Protein AF-A0A2R6CJT8-F1 (afdb_monomer_lite)

Structure (mmCIF, N/CA/C/O backbone):
data_AF-A0A2R6CJT8-F1
#
_entry.id   AF-A0A2R6CJT8-F1
#
loop_
_atom_site.group_PDB
_atom_site.id
_atom_site.type_symbol
_atom_site.label_atom_id
_atom_site.label_alt_id
_atom_site.label_comp_id
_atom_site.label_asym_id
_atom_site.label_entity_id
_atom_site.label_seq_id
_atom_site.pdbx_PDB_ins_code
_atom_site.Cartn_x
_atom_site.Cartn_y
_atom_site.Cartn_z
_atom_site.occupancy
_atom_site.B_iso_or_equiv
_atom_site.auth_seq_id
_atom_site.auth_comp_id
_atom_site.auth_asym_id
_atom_site.auth_atom_id
_atom_site.pdbx_PDB_model_num
ATOM 1 N N . MET A 1 1 ? -18.028 17.113 -0.080 1.00 43.72 1 MET A N 1
ATOM 2 C CA . MET A 1 1 ? -17.165 17.601 1.017 1.00 43.72 1 MET A CA 1
ATOM 3 C C . MET A 1 1 ? -15.822 16.918 0.853 1.00 43.72 1 MET A C 1
ATOM 5 O O . MET A 1 1 ? -15.834 15.723 0.590 1.00 43.72 1 MET A O 1
ATOM 9 N N . SER A 1 2 ? -14.704 17.643 0.913 1.00 49.81 2 SER A N 1
ATOM 10 C CA . SER A 1 2 ? -13.385 16.998 0.914 1.00 49.81 2 SER A CA 1
ATOM 11 C C . SER A 1 2 ? -13.288 16.163 2.188 1.00 49.81 2 SER A C 1
ATOM 13 O O . SER A 1 2 ? -13.328 16.741 3.272 1.00 49.81 2 SER A O 1
ATOM 15 N N . LYS A 1 3 ? -13.239 14.829 2.080 1.00 65.00 3 LYS A N 1
ATOM 16 C CA . LYS A 1 3 ? -12.765 14.006 3.201 1.00 65.00 3 LYS A CA 1
ATOM 17 C C . LYS A 1 3 ? -11.305 14.400 3.447 1.00 65.00 3 LYS A C 1
ATOM 19 O O . LYS A 1 3 ? -10.586 14.693 2.490 1.00 65.00 3 LYS A O 1
ATOM 24 N N . ASP A 1 4 ? -10.898 14.468 4.707 1.00 82.88 4 ASP A N 1
ATOM 25 C CA . ASP A 1 4 ? -9.488 14.628 5.050 1.00 82.88 4 ASP A CA 1
ATOM 26 C C . ASP A 1 4 ? -8.815 13.269 4.818 1.00 82.88 4 ASP A C 1
ATOM 28 O O . ASP A 1 4 ? -9.121 12.300 5.510 1.00 82.88 4 ASP A O 1
ATOM 32 N N . VAL A 1 5 ? -8.034 13.164 3.742 1.00 91.06 5 VAL A N 1
ATOM 33 C CA . VAL A 1 5 ? -7.454 11.897 3.244 1.00 91.06 5 VAL A CA 1
ATOM 34 C C . VAL A 1 5 ? -5.977 11.744 3.607 1.00 91.06 5 VAL A C 1
ATOM 36 O O . VAL A 1 5 ? -5.358 10.740 3.270 1.00 91.06 5 VAL A O 1
ATOM 39 N N . LEU A 1 6 ? -5.401 12.745 4.276 1.00 94.69 6 LEU A N 1
ATOM 40 C CA . LEU A 1 6 ? -4.019 12.733 4.732 1.00 94.69 6 LEU A CA 1
ATOM 41 C C . LEU A 1 6 ? -3.986 12.535 6.244 1.00 94.69 6 LEU A C 1
ATOM 43 O O . LEU A 1 6 ? -4.668 13.227 6.995 1.00 94.69 6 LEU A O 1
ATOM 47 N N . VAL A 1 7 ? -3.148 11.606 6.691 1.00 95.88 7 VAL A N 1
ATOM 48 C CA . VAL A 1 7 ? -2.895 11.350 8.111 1.00 95.88 7 VAL A CA 1
ATOM 49 C C . VAL A 1 7 ? -1.432 11.623 8.437 1.00 95.88 7 VAL A C 1
ATOM 51 O O . VAL A 1 7 ? -0.557 11.522 7.579 1.00 95.88 7 VAL A O 1
ATOM 54 N N . THR A 1 8 ? -1.152 11.990 9.686 1.00 96.25 8 THR A N 1
ATOM 55 C CA . THR A 1 8 ? 0.218 12.214 10.161 1.00 96.25 8 THR A CA 1
ATOM 56 C C . THR A 1 8 ? 0.853 10.917 10.666 1.00 96.25 8 THR A C 1
ATOM 58 O O . THR A 1 8 ? 0.160 9.962 11.023 1.00 96.25 8 T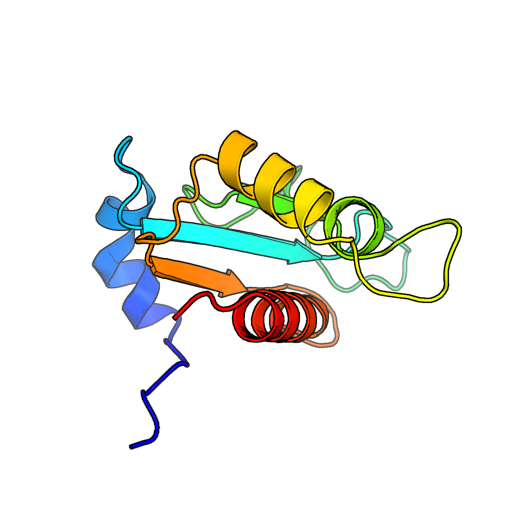HR A O 1
ATOM 61 N N . ALA A 1 9 ? 2.183 10.896 10.779 1.00 95.19 9 ALA A N 1
ATOM 62 C CA . ALA A 1 9 ? 2.894 9.786 11.416 1.00 95.19 9 ALA A CA 1
ATOM 63 C C . ALA A 1 9 ? 2.445 9.569 12.876 1.00 95.19 9 ALA A C 1
ATOM 65 O O . ALA A 1 9 ? 2.289 8.428 13.311 1.00 95.19 9 ALA A O 1
ATOM 66 N N . ASP A 1 10 ? 2.152 10.645 13.615 1.00 97.25 10 ASP A N 1
ATOM 67 C CA . ASP A 1 10 ? 1.619 10.565 14.983 1.00 97.25 10 ASP A CA 1
ATOM 68 C C . ASP A 1 10 ? 0.221 9.927 15.018 1.00 97.25 10 ASP A C 1
ATOM 70 O O . ASP A 1 10 ? -0.090 9.118 15.899 1.00 97.25 10 ASP A O 1
ATOM 74 N N . TRP A 1 11 ? -0.626 10.248 14.032 1.00 96.81 11 TRP A N 1
ATOM 75 C CA . TRP A 1 11 ? -1.950 9.641 13.891 1.00 96.81 11 TRP A CA 1
ATOM 76 C C . TRP A 1 11 ? -1.843 8.126 13.697 1.00 96.81 11 TRP A C 1
ATOM 78 O O . TRP A 1 11 ? -2.573 7.389 14.362 1.00 96.81 11 TRP A O 1
ATOM 88 N N . LEU A 1 12 ? -0.914 7.673 12.848 1.00 96.31 12 LEU A N 1
ATOM 89 C CA . LEU A 1 12 ? -0.672 6.251 12.596 1.00 96.31 12 LEU A CA 1
ATOM 90 C C . LEU A 1 12 ? -0.082 5.565 13.832 1.00 96.31 12 LEU A C 1
ATOM 92 O O . LEU A 1 12 ? -0.570 4.525 14.260 1.00 96.31 12 LEU A O 1
ATOM 96 N N . THR A 1 13 ? 0.920 6.185 14.456 1.00 95.94 13 THR A N 1
ATOM 97 C CA . THR A 1 13 ? 1.604 5.641 15.640 1.00 95.94 13 THR A CA 1
ATOM 98 C C . THR A 1 13 ? 0.636 5.443 16.806 1.00 95.94 13 THR A C 1
ATOM 100 O O . THR A 1 13 ? 0.656 4.400 17.455 1.00 95.94 13 THR A O 1
ATOM 103 N N . SER A 1 14 ? -0.273 6.397 17.039 1.00 97.12 14 SER A N 1
ATOM 104 C CA . SER A 1 14 ? -1.307 6.278 18.081 1.00 97.12 14 SER A CA 1
ATOM 105 C C . SER A 1 14 ? -2.354 5.185 17.819 1.00 97.12 14 SER A C 1
ATOM 107 O O . SER A 1 14 ? -3.103 4.838 18.731 1.00 97.12 14 SER A O 1
ATOM 109 N N . ARG A 1 15 ? -2.394 4.628 16.601 1.00 96.69 15 ARG A N 1
ATOM 110 C CA . ARG A 1 15 ? -3.330 3.586 16.149 1.00 96.69 15 ARG A CA 1
ATOM 111 C C . ARG A 1 15 ? -2.635 2.313 15.678 1.00 96.69 15 ARG A C 1
ATOM 113 O O . ARG A 1 15 ? -3.284 1.454 15.099 1.00 96.69 15 ARG A O 1
ATOM 120 N N . LEU A 1 16 ? -1.335 2.156 15.926 1.00 96.19 16 LEU A N 1
ATOM 121 C CA . LEU A 1 16 ? -0.545 1.065 15.347 1.00 96.19 16 LEU A CA 1
ATOM 122 C C . LEU A 1 16 ? -1.123 -0.326 15.657 1.00 96.19 16 LEU A C 1
ATOM 124 O O . LEU A 1 16 ? -1.085 -1.219 14.820 1.00 96.19 16 LEU A O 1
ATOM 128 N N . GLU A 1 17 ? -1.724 -0.495 16.833 1.00 96.62 17 GLU A N 1
ATOM 129 C CA . GLU A 1 17 ? -2.381 -1.746 17.219 1.00 96.62 17 GLU A CA 1
ATOM 130 C C . GLU A 1 17 ? -3.636 -2.070 16.394 1.00 96.62 17 GLU A C 1
ATOM 132 O O . GLU A 1 17 ? -4.039 -3.222 16.366 1.00 96.62 17 GLU A O 1
ATOM 137 N N . GLU A 1 18 ? -4.270 -1.105 15.724 1.00 96.62 18 GLU A N 1
ATOM 138 C CA . GLU A 1 18 ? -5.367 -1.355 14.774 1.00 96.62 18 GLU A CA 1
ATOM 139 C C . GLU A 1 18 ? -4.828 -1.970 13.478 1.00 96.62 18 GLU A C 1
ATOM 141 O O . GLU A 1 18 ? -5.375 -2.954 12.996 1.00 96.62 18 GLU A O 1
ATOM 146 N N . PHE A 1 19 ? -3.697 -1.460 12.984 1.00 96.50 19 PHE A N 1
ATOM 147 C CA . PHE A 1 19 ? -3.030 -1.929 11.763 1.00 96.50 19 PHE A CA 1
ATOM 148 C C . PHE A 1 19 ? -2.296 -3.270 11.924 1.00 96.50 19 PHE A C 1
ATOM 150 O O . PHE A 1 19 ? -1.861 -3.856 10.938 1.00 96.50 19 PHE A O 1
ATOM 157 N N . ARG A 1 20 ? -2.141 -3.761 13.159 1.00 95.06 20 ARG A N 1
ATOM 158 C CA . ARG A 1 20 ? -1.490 -5.045 13.476 1.00 95.06 20 ARG A CA 1
ATOM 159 C C . ARG A 1 20 ? -2.476 -6.179 13.756 1.00 95.06 20 ARG A C 1
ATOM 161 O O . ARG A 1 20 ? -2.038 -7.301 14.012 1.00 95.06 20 ARG A O 1
ATOM 168 N N . ARG A 1 21 ? -3.782 -5.897 13.778 1.00 93.69 21 ARG A N 1
ATOM 169 C CA . ARG A 1 21 ? -4.812 -6.919 13.999 1.00 93.69 21 ARG A CA 1
ATOM 170 C C . ARG A 1 21 ? -4.945 -7.823 12.782 1.00 93.69 21 ARG A C 1
ATOM 172 O O . ARG A 1 21 ? -4.646 -7.438 11.659 1.00 93.69 21 ARG A O 1
ATOM 179 N N . ASP A 1 22 ? -5.458 -9.020 13.035 1.00 90.38 22 ASP A N 1
ATOM 180 C CA . ASP A 1 22 ? -5.787 -10.007 12.001 1.00 90.38 22 ASP A CA 1
ATOM 181 C C . ASP A 1 22 ? -7.168 -9.754 11.352 1.00 90.38 22 ASP A C 1
ATOM 183 O O . ASP A 1 22 ? -7.708 -10.595 10.642 1.00 90.38 22 ASP A O 1
ATOM 187 N N . ASP A 1 23 ? -7.782 -8.595 11.607 1.00 94.19 23 ASP A N 1
ATOM 188 C CA . ASP A 1 23 ? -9.042 -8.194 10.983 1.00 94.19 23 ASP A CA 1
ATOM 189 C C . ASP A 1 23 ? -8.794 -7.225 9.808 1.00 94.19 23 ASP A C 1
ATOM 191 O O . ASP A 1 23 ? -7.790 -6.512 9.789 1.00 94.19 23 ASP A O 1
ATOM 195 N N . PRO A 1 24 ? -9.672 -7.198 8.789 1.00 96.25 24 PRO A N 1
ATOM 196 C CA . PRO A 1 24 ? -9.428 -6.431 7.571 1.00 96.25 24 PRO A CA 1
ATOM 197 C C . PRO A 1 24 ? -9.760 -4.937 7.694 1.00 96.25 24 PRO A C 1
ATOM 199 O O . PRO A 1 24 ? -9.663 -4.230 6.692 1.00 96.25 24 PRO A O 1
ATOM 202 N N . ALA A 1 25 ? -10.181 -4.425 8.857 1.00 97.19 25 ALA A N 1
ATOM 203 C CA . ALA A 1 25 ? -10.685 -3.054 8.949 1.00 97.19 25 ALA A CA 1
ATOM 204 C C . ALA A 1 25 ? -9.604 -2.001 8.660 1.00 97.19 25 ALA A C 1
ATOM 206 O O . ALA A 1 25 ? -9.919 -0.954 8.095 1.00 97.19 25 ALA A O 1
ATOM 207 N N . TYR A 1 26 ? -8.343 -2.281 9.004 1.00 97.31 26 TYR A N 1
ATOM 208 C CA . TYR A 1 26 ? -7.219 -1.364 8.818 1.00 97.31 26 TYR A CA 1
ATOM 209 C C . TYR A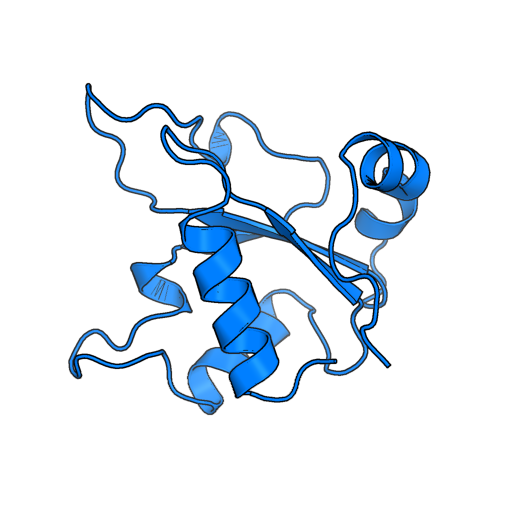 1 26 ? -6.036 -2.062 8.158 1.00 97.31 26 TYR A C 1
ATOM 211 O O . TYR A 1 26 ? -5.585 -3.112 8.612 1.00 97.31 26 TYR A O 1
ATOM 219 N N . ARG A 1 27 ? -5.506 -1.457 7.093 1.00 98.00 27 ARG A N 1
ATOM 220 C CA . ARG A 1 27 ? -4.352 -1.978 6.352 1.00 98.00 27 ARG A CA 1
ATOM 221 C C . ARG A 1 27 ? -3.344 -0.866 6.114 1.00 98.00 27 ARG A C 1
ATOM 223 O O . ARG A 1 27 ? -3.695 0.211 5.636 1.00 98.00 27 ARG A O 1
ATOM 230 N N . LEU A 1 28 ? -2.098 -1.121 6.493 1.00 98.00 28 LEU A N 1
ATOM 231 C CA . LEU A 1 28 ? -0.983 -0.215 6.265 1.00 98.00 28 LEU A CA 1
ATOM 232 C C . LEU A 1 28 ? -0.197 -0.741 5.068 1.00 98.00 28 LEU A C 1
ATOM 234 O O . LEU A 1 28 ? 0.169 -1.913 5.047 1.00 98.00 28 LEU A O 1
ATOM 238 N N . VAL A 1 29 ? 0.036 0.101 4.070 1.00 98.19 29 VAL A N 1
ATOM 239 C CA . VAL A 1 29 ? 0.664 -0.309 2.813 1.00 98.19 29 VAL A CA 1
ATOM 240 C C . VAL A 1 29 ? 1.853 0.594 2.520 1.00 98.19 29 VAL A C 1
ATOM 242 O O . VAL A 1 29 ? 1.704 1.813 2.417 1.00 98.19 29 VAL A O 1
ATOM 245 N N . GLU A 1 30 ? 3.022 -0.019 2.366 1.00 97.12 30 GLU A N 1
ATOM 246 C CA . GLU A 1 30 ? 4.192 0.626 1.782 1.00 97.12 30 GLU A CA 1
ATOM 247 C C . GLU A 1 30 ? 4.190 0.376 0.276 1.00 97.12 30 GLU A C 1
ATOM 249 O O . GLU A 1 30 ? 4.102 -0.771 -0.160 1.00 97.12 30 GLU A O 1
ATOM 254 N N . VAL A 1 31 ? 4.295 1.440 -0.519 1.00 96.56 31 VAL A N 1
ATOM 255 C CA . VAL A 1 31 ? 4.429 1.335 -1.975 1.00 96.56 31 VAL A CA 1
ATOM 256 C C . VAL A 1 31 ? 5.723 1.993 -2.409 1.00 96.56 31 VAL A C 1
ATOM 258 O O . VAL A 1 31 ? 5.896 3.205 -2.236 1.00 96.56 31 VAL A O 1
ATOM 261 N N . ASN A 1 32 ? 6.613 1.201 -3.003 1.00 92.94 32 ASN A N 1
ATOM 262 C CA . ASN A 1 32 ? 7.845 1.699 -3.602 1.00 92.94 32 ASN A CA 1
ATOM 263 C C . ASN A 1 32 ? 8.321 0.799 -4.758 1.00 92.94 32 ASN A C 1
ATOM 265 O O . ASN A 1 32 ? 7.609 -0.112 -5.170 1.00 92.94 32 ASN A O 1
ATOM 269 N N . ASN A 1 33 ? 9.498 1.074 -5.315 1.00 88.19 33 ASN A N 1
ATOM 270 C CA . ASN A 1 33 ? 10.225 0.147 -6.168 1.00 88.19 33 ASN A CA 1
ATOM 271 C C . ASN A 1 33 ? 11.135 -0.760 -5.330 1.00 88.19 33 ASN A C 1
ATOM 273 O O . ASN A 1 33 ? 11.634 -0.377 -4.276 1.00 88.19 33 ASN A O 1
ATOM 277 N N . THR A 1 34 ? 11.364 -1.969 -5.824 1.00 83.06 34 THR A N 1
ATOM 278 C CA . THR A 1 34 ? 12.380 -2.884 -5.285 1.00 83.06 34 THR A CA 1
ATOM 279 C C . THR A 1 34 ? 13.792 -2.572 -5.788 1.00 83.06 34 THR A C 1
ATOM 281 O O . THR A 1 34 ? 14.775 -3.030 -5.205 1.00 83.06 34 THR A O 1
ATOM 284 N N . GLU A 1 35 ? 13.922 -1.785 -6.861 1.00 78.12 35 GLU A N 1
ATOM 285 C CA . GLU A 1 35 ? 15.218 -1.406 -7.425 1.00 78.12 35 GLU A CA 1
ATOM 286 C C . GLU A 1 35 ? 15.946 -0.380 -6.545 1.00 78.12 35 GLU A C 1
ATOM 288 O O . GLU A 1 35 ? 15.604 0.805 -6.511 1.00 78.12 35 GLU A O 1
ATOM 293 N N . VAL A 1 36 ? 17.008 -0.844 -5.886 1.00 71.56 36 VAL A N 1
ATOM 294 C CA . VAL A 1 36 ? 17.933 -0.021 -5.104 1.00 71.56 36 VAL A CA 1
ATOM 295 C C . VAL A 1 36 ? 19.205 0.195 -5.918 1.00 71.56 36 VAL A C 1
ATOM 297 O O . VAL A 1 36 ? 19.911 -0.749 -6.271 1.00 71.56 36 VAL A O 1
ATOM 300 N N . THR A 1 37 ? 19.511 1.452 -6.199 1.00 73.12 37 THR A N 1
ATOM 301 C CA . THR A 1 37 ? 20.772 1.906 -6.795 1.00 73.12 37 THR A CA 1
ATOM 302 C C . THR A 1 37 ? 21.630 2.615 -5.748 1.00 73.12 37 THR A C 1
ATOM 304 O O . THR A 1 37 ? 21.132 2.994 -4.690 1.00 73.12 37 THR A O 1
ATOM 307 N N . ASP A 1 38 ? 22.901 2.880 -6.053 1.00 76.56 38 ASP A N 1
ATOM 308 C CA . ASP A 1 38 ? 23.773 3.690 -5.181 1.00 76.56 38 ASP A CA 1
ATOM 309 C C . ASP A 1 38 ? 23.242 5.125 -4.958 1.00 76.56 38 ASP A C 1
ATOM 311 O O . ASP A 1 38 ? 23.655 5.808 -4.024 1.00 76.56 38 ASP A O 1
ATOM 315 N N . GLU A 1 39 ? 22.316 5.580 -5.808 1.00 74.50 39 GLU A N 1
ATOM 316 C CA . GLU A 1 39 ? 21.635 6.879 -5.716 1.00 74.50 39 GLU A CA 1
ATOM 317 C C . GLU A 1 39 ? 20.265 6.785 -5.022 1.00 74.50 39 GLU A C 1
ATOM 319 O O . GLU A 1 39 ? 19.581 7.791 -4.836 1.00 74.50 39 GLU A O 1
ATOM 324 N N . SER A 1 40 ? 19.820 5.579 -4.665 1.00 72.00 40 SER A N 1
ATOM 325 C CA . SER A 1 40 ? 18.516 5.372 -4.047 1.00 72.00 40 SER A CA 1
ATOM 326 C C . SER A 1 40 ? 18.524 5.821 -2.593 1.00 72.00 40 SER A C 1
ATOM 328 O O . SER A 1 40 ? 19.153 5.214 -1.733 1.00 72.00 40 SER A O 1
ATOM 330 N N . GLU A 1 41 ? 17.745 6.857 -2.295 1.00 74.69 41 GLU A N 1
ATOM 331 C CA . GLU A 1 41 ? 17.520 7.328 -0.927 1.00 74.69 41 GLU A CA 1
ATOM 332 C C . GLU A 1 41 ? 16.259 6.689 -0.314 1.00 74.69 41 GLU A C 1
ATOM 334 O O . GLU A 1 41 ? 15.340 7.385 0.120 1.00 74.69 41 GLU A O 1
ATOM 339 N N . HIS A 1 42 ? 16.171 5.354 -0.306 1.00 78.56 42 HIS A N 1
ATOM 340 C CA . HIS A 1 42 ? 15.142 4.631 0.449 1.00 78.56 42 HIS A CA 1
ATOM 341 C C . HIS A 1 42 ? 15.707 3.419 1.188 1.00 78.56 42 HIS A C 1
ATOM 343 O O . HIS A 1 42 ? 16.692 2.811 0.774 1.00 78.56 42 HIS A O 1
ATOM 349 N N . THR A 1 43 ? 15.057 3.063 2.295 1.00 84.56 43 THR A N 1
ATOM 350 C CA . THR A 1 43 ? 15.321 1.813 3.006 1.00 84.56 43 THR A CA 1
ATOM 351 C C . THR A 1 43 ? 14.529 0.705 2.315 1.00 84.56 43 THR A C 1
ATOM 353 O O . THR A 1 43 ? 13.313 0.852 2.193 1.00 84.56 43 THR A O 1
ATOM 356 N N . PRO A 1 44 ? 15.164 -0.396 1.876 1.00 88.75 44 PRO A N 1
ATOM 357 C CA . PRO A 1 44 ? 14.432 -1.545 1.359 1.00 88.75 44 PRO A CA 1
ATOM 358 C C . PRO A 1 44 ? 13.434 -2.041 2.400 1.00 88.75 44 PRO A C 1
ATOM 360 O O . PRO A 1 44 ? 13.777 -2.113 3.583 1.00 88.75 44 PRO A O 1
ATOM 363 N N . TYR A 1 45 ? 12.240 -2.438 1.966 1.00 92.12 45 TYR A N 1
ATOM 364 C CA . TYR A 1 45 ? 11.181 -2.888 2.868 1.00 92.12 45 TYR A CA 1
ATOM 365 C C . TYR A 1 45 ? 11.679 -3.936 3.878 1.00 92.12 45 TYR A C 1
ATOM 367 O O . TYR A 1 45 ? 11.472 -3.803 5.082 1.00 92.12 45 TYR A O 1
ATOM 375 N N . GLU A 1 46 ? 12.431 -4.939 3.421 1.00 91.62 46 GLU A N 1
ATOM 376 C CA . GLU A 1 46 ? 12.981 -6.009 4.269 1.00 91.62 46 GLU A CA 1
ATOM 377 C C . GLU A 1 46 ? 13.971 -5.517 5.338 1.00 91.62 46 GLU A C 1
ATOM 379 O O . GLU A 1 46 ? 14.108 -6.141 6.391 1.00 91.62 46 GLU A O 1
ATOM 384 N N . ALA A 1 47 ? 14.654 -4.395 5.092 1.00 91.38 47 ALA A N 1
ATOM 385 C CA . ALA A 1 47 ? 15.601 -3.803 6.033 1.00 91.38 47 ALA A CA 1
ATOM 386 C C . ALA A 1 47 ? 14.904 -2.972 7.123 1.00 91.38 47 ALA A C 1
ATOM 388 O O . ALA A 1 47 ? 15.461 -2.789 8.208 1.00 91.38 47 ALA A O 1
ATOM 389 N N . GLY A 1 48 ? 13.690 -2.482 6.861 1.00 91.69 48 GLY A N 1
ATOM 390 C CA . GLY A 1 48 ? 12.881 -1.787 7.853 1.00 91.69 48 GLY A CA 1
ATOM 391 C C . GLY A 1 48 ? 11.641 -1.129 7.258 1.00 91.69 48 GLY A C 1
ATOM 392 O O . GLY A 1 48 ? 11.739 -0.328 6.335 1.00 91.69 48 GLY A O 1
ATOM 393 N N . HIS A 1 49 ? 10.492 -1.415 7.864 1.00 94.19 49 HIS A N 1
ATOM 394 C CA . HIS A 1 49 ? 9.183 -0.874 7.502 1.00 94.19 49 HIS A CA 1
ATOM 395 C C . HIS A 1 49 ? 8.331 -0.652 8.757 1.00 94.19 49 HIS A C 1
ATOM 397 O O . HIS A 1 49 ? 8.668 -1.106 9.858 1.00 94.19 49 HIS A O 1
ATOM 403 N N . ALA A 1 50 ? 7.218 0.066 8.607 1.00 95.06 50 ALA A N 1
ATOM 404 C CA . ALA A 1 50 ? 6.287 0.281 9.706 1.00 95.06 50 ALA A CA 1
ATOM 405 C C . ALA A 1 50 ? 5.645 -1.055 10.152 1.00 95.06 50 ALA A C 1
ATOM 407 O O . ALA A 1 50 ? 5.241 -1.849 9.302 1.00 95.06 50 ALA A O 1
ATOM 408 N N . PRO A 1 51 ? 5.514 -1.340 11.464 1.00 95.44 51 PRO A N 1
ATOM 409 C CA . PRO A 1 51 ? 4.971 -2.618 11.927 1.00 95.44 51 PRO A CA 1
ATOM 410 C C . PRO A 1 51 ? 3.553 -2.887 11.410 1.00 95.44 51 PRO A C 1
ATOM 412 O O . PRO A 1 51 ? 2.663 -2.058 11.580 1.00 95.44 51 PRO A O 1
ATOM 415 N N . GLY A 1 52 ? 3.336 -4.070 10.830 1.00 94.31 52 GLY A N 1
ATOM 416 C CA . GLY A 1 52 ? 2.047 -4.447 10.235 1.00 94.31 52 GLY A CA 1
ATOM 417 C C . GLY A 1 52 ? 1.820 -3.901 8.822 1.00 94.31 52 GLY A C 1
ATOM 418 O O . GLY A 1 52 ? 0.754 -4.136 8.258 1.00 94.31 52 GLY A O 1
ATOM 419 N N . ALA A 1 53 ? 2.797 -3.196 8.238 1.00 97.00 53 ALA A N 1
ATOM 420 C CA . ALA A 1 53 ? 2.730 -2.824 6.833 1.00 97.00 53 ALA A CA 1
ATOM 421 C C . ALA A 1 53 ? 2.732 -4.068 5.929 1.00 97.00 53 ALA A C 1
ATOM 423 O O . ALA A 1 53 ? 3.223 -5.133 6.300 1.00 97.00 53 ALA A O 1
ATOM 424 N N . THR A 1 54 ? 2.161 -3.915 4.740 1.00 97.25 54 THR A N 1
ATOM 425 C CA . THR A 1 54 ? 2.333 -4.812 3.596 1.00 97.25 54 THR A CA 1
ATOM 426 C C . THR A 1 54 ? 3.043 -4.041 2.496 1.00 97.25 54 THR A C 1
ATOM 428 O O . THR A 1 54 ? 2.736 -2.870 2.271 1.00 97.25 54 THR A O 1
ATOM 431 N N . PHE A 1 55 ? 3.988 -4.680 1.819 1.00 97.25 55 PHE A N 1
ATOM 432 C CA . PHE A 1 55 ? 4.689 -4.077 0.694 1.00 97.25 55 PHE A CA 1
ATOM 433 C C . PHE A 1 55 ? 3.968 -4.356 -0.621 1.00 97.25 55 PHE A C 1
ATOM 435 O O . PHE A 1 55 ? 3.584 -5.498 -0.875 1.00 97.25 55 PHE A O 1
ATOM 442 N N . PHE A 1 56 ? 3.869 -3.339 -1.472 1.00 97.81 56 PHE A N 1
ATOM 443 C CA . PHE A 1 56 ? 3.568 -3.495 -2.890 1.00 97.81 56 PHE A CA 1
ATOM 444 C C . PHE A 1 56 ? 4.649 -2.821 -3.740 1.00 97.81 56 PHE A C 1
ATOM 446 O O . PHE A 1 56 ? 4.996 -1.659 -3.510 1.00 97.81 56 PHE A O 1
ATOM 453 N N . ASP A 1 57 ? 5.129 -3.532 -4.761 1.00 95.19 57 ASP A N 1
ATOM 454 C CA . ASP A 1 57 ? 6.002 -2.961 -5.781 1.00 95.19 57 ASP A CA 1
ATOM 455 C C . ASP A 1 57 ? 5.147 -2.182 -6.789 1.00 95.19 57 ASP A C 1
ATOM 457 O O . ASP A 1 57 ? 4.159 -2.687 -7.331 1.00 95.19 57 ASP A O 1
ATOM 461 N N . TRP A 1 58 ? 5.497 -0.921 -7.045 1.00 93.62 58 TRP A N 1
ATOM 462 C CA . TRP A 1 58 ? 4.710 -0.074 -7.944 1.00 93.62 58 TRP A CA 1
ATOM 463 C C . TRP A 1 58 ? 4.633 -0.634 -9.372 1.00 93.62 58 TRP A C 1
ATOM 465 O O . TRP A 1 58 ? 3.595 -0.494 -10.020 1.00 93.62 58 TRP A O 1
ATOM 475 N N . THR A 1 59 ? 5.704 -1.271 -9.847 1.00 93.06 59 T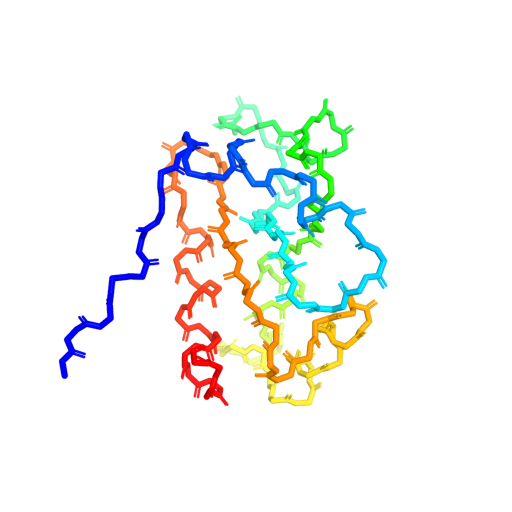HR A N 1
ATOM 476 C CA . THR A 1 59 ? 5.792 -1.851 -11.187 1.00 93.06 59 THR A CA 1
ATOM 477 C C . THR A 1 59 ? 4.968 -3.129 -11.231 1.00 93.06 59 THR A C 1
ATOM 479 O O . THR A 1 59 ? 4.078 -3.254 -12.068 1.00 93.06 59 THR A O 1
ATOM 482 N N . GLU A 1 60 ? 5.186 -4.051 -10.293 1.00 94.69 60 GLU A N 1
ATOM 483 C CA . GLU A 1 60 ? 4.514 -5.357 -10.327 1.00 94.69 60 GLU A CA 1
ATOM 484 C C . GLU A 1 60 ? 3.020 -5.273 -9.992 1.00 94.69 60 GLU A C 1
ATOM 486 O O . GLU A 1 60 ? 2.201 -5.955 -10.610 1.00 94.69 60 GLU A O 1
ATOM 491 N N . ASN A 1 61 ? 2.642 -4.447 -9.012 1.00 97.06 61 ASN A N 1
ATOM 492 C CA . ASN A 1 61 ? 1.268 -4.407 -8.521 1.00 97.06 61 ASN A CA 1
ATOM 493 C C . ASN A 1 61 ? 0.414 -3.356 -9.232 1.00 97.06 61 ASN A C 1
ATOM 495 O O . ASN A 1 61 ? -0.778 -3.583 -9.417 1.00 97.06 61 ASN A O 1
ATOM 499 N N . PHE A 1 62 ? 0.973 -2.209 -9.630 1.00 97.06 62 PHE A N 1
ATOM 500 C CA . PHE A 1 62 ? 0.173 -1.072 -10.103 1.00 97.06 62 PHE A CA 1
ATOM 501 C C . PHE A 1 62 ? 0.376 -0.711 -11.582 1.00 97.06 62 PHE A C 1
ATOM 503 O O . PHE A 1 62 ? -0.267 0.232 -12.063 1.00 97.06 62 PHE A O 1
ATOM 510 N N . THR A 1 63 ? 1.201 -1.446 -12.331 1.00 95.81 63 THR A N 1
ATOM 511 C CA . THR A 1 63 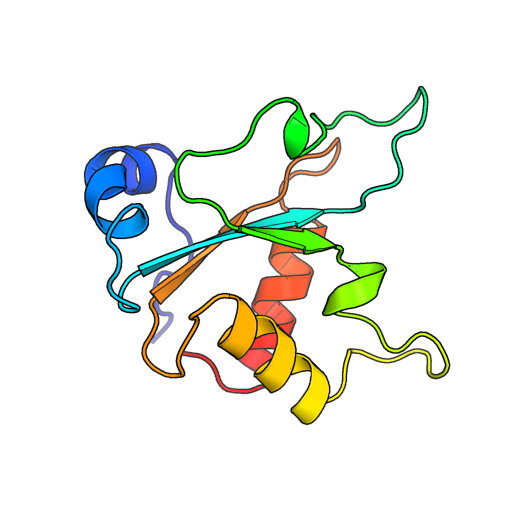? 1.382 -1.228 -13.777 1.00 95.81 63 THR A CA 1
ATOM 512 C C . THR A 1 63 ? 1.049 -2.468 -14.601 1.00 95.81 63 THR A C 1
ATOM 514 O O . THR A 1 63 ? 1.193 -3.594 -14.139 1.00 95.81 63 THR A O 1
ATOM 517 N N . ASP A 1 64 ? 0.550 -2.251 -15.819 1.00 94.12 64 ASP A N 1
ATOM 518 C CA . ASP A 1 64 ? 0.486 -3.278 -16.862 1.00 94.12 64 ASP A CA 1
ATOM 519 C C . ASP A 1 64 ? 1.845 -3.267 -17.589 1.00 94.12 64 ASP A C 1
ATOM 521 O O . ASP A 1 64 ? 2.319 -2.221 -18.036 1.00 94.12 64 ASP A O 1
ATOM 525 N N . ASP A 1 65 ? 2.519 -4.413 -17.653 1.00 86.38 65 ASP A N 1
ATOM 52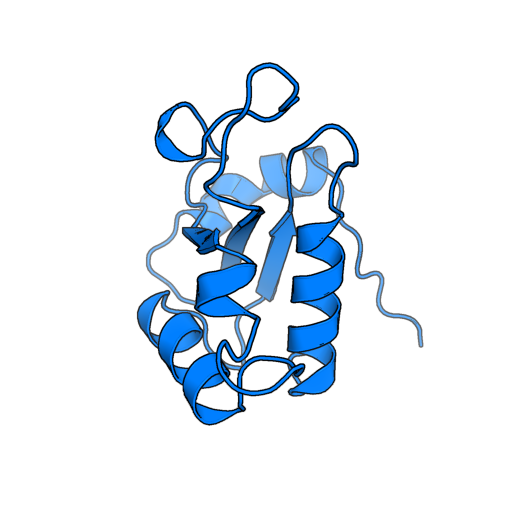6 C CA . ASP A 1 65 ? 3.874 -4.546 -18.204 1.00 86.38 65 ASP A CA 1
ATOM 527 C C . ASP A 1 65 ? 3.891 -4.575 -19.742 1.00 86.38 65 ASP A C 1
ATOM 529 O O . ASP A 1 65 ? 4.888 -4.232 -20.383 1.00 86.38 65 ASP A O 1
ATOM 533 N N . MET A 1 66 ? 2.767 -4.947 -20.356 1.00 89.75 66 MET A N 1
ATOM 534 C CA . MET A 1 66 ? 2.607 -5.028 -21.807 1.00 89.75 66 MET A CA 1
ATOM 535 C C . MET A 1 66 ? 1.952 -3.779 -22.389 1.00 89.75 66 MET A C 1
ATOM 537 O O . MET A 1 66 ? 2.199 -3.409 -23.543 1.00 89.75 66 MET A O 1
ATOM 541 N N . ARG A 1 67 ? 1.071 -3.139 -21.623 1.00 90.50 67 ARG A N 1
ATOM 542 C CA . ARG A 1 67 ? 0.348 -1.935 -22.025 1.00 90.50 67 ARG A CA 1
ATOM 543 C C . ARG A 1 67 ? 0.857 -0.792 -21.177 1.00 90.50 67 ARG A C 1
ATOM 545 O O . ARG A 1 67 ? 0.923 -0.907 -19.973 1.00 90.50 67 ARG A O 1
ATOM 552 N N . ARG A 1 68 ? 1.128 0.365 -21.780 1.00 91.12 68 ARG A N 1
ATOM 553 C CA . ARG A 1 68 ? 1.482 1.584 -21.033 1.00 91.12 68 ARG A CA 1
ATOM 554 C C . ARG A 1 68 ? 0.265 2.129 -20.267 1.00 91.12 68 ARG A C 1
ATOM 556 O O . ARG A 1 68 ? -0.311 3.145 -20.657 1.00 91.12 68 ARG A O 1
ATOM 563 N N . ASN A 1 69 ? -0.163 1.407 -19.241 1.00 94.81 69 ASN A N 1
ATOM 564 C CA . ASN A 1 69 ? -1.390 1.609 -18.495 1.00 94.81 69 ASN A CA 1
ATOM 565 C C . ASN A 1 69 ? -1.222 1.113 -17.051 1.00 94.81 69 ASN A C 1
ATOM 567 O O . ASN A 1 69 ? -0.239 0.458 -16.707 1.00 94.81 69 ASN A O 1
ATOM 571 N N . ILE A 1 70 ? -2.195 1.438 -16.211 1.00 97.00 70 ILE A N 1
ATOM 572 C CA . ILE A 1 70 ? -2.287 0.881 -14.864 1.00 97.00 70 ILE A CA 1
ATOM 573 C C . ILE A 1 70 ? -2.677 -0.597 -14.917 1.00 97.00 70 ILE A C 1
ATOM 575 O O . ILE A 1 70 ? -3.279 -1.042 -15.900 1.00 97.00 70 ILE A O 1
ATOM 579 N N . VAL A 1 71 ? -2.382 -1.320 -13.835 1.00 97.25 71 VAL A N 1
ATOM 580 C CA . VAL A 1 71 ? -2.918 -2.668 -13.586 1.00 97.25 71 VAL A CA 1
ATOM 581 C C . VAL A 1 71 ? -4.424 -2.687 -13.846 1.00 97.25 71 VAL A C 1
ATOM 583 O O . VAL A 1 71 ? -5.111 -1.722 -13.506 1.00 97.25 71 VAL A O 1
ATOM 586 N N . ASP A 1 72 ? -4.957 -3.751 -14.447 1.00 96.94 72 ASP A N 1
ATOM 587 C CA . ASP A 1 72 ? -6.399 -3.872 -14.670 1.00 96.94 72 ASP A CA 1
ATOM 588 C C . ASP A 1 72 ? -7.180 -4.132 -13.364 1.00 96.94 72 ASP A C 1
ATOM 590 O O . ASP A 1 72 ? -6.613 -4.365 -12.295 1.00 96.94 72 ASP A O 1
ATOM 594 N N . ARG A 1 73 ? -8.515 -4.060 -13.433 1.00 96.44 73 ARG A N 1
ATOM 595 C CA . ARG A 1 73 ? -9.379 -4.204 -12.249 1.00 96.44 73 ARG A CA 1
ATOM 596 C C . ARG A 1 73 ? -9.241 -5.576 -11.583 1.00 96.44 73 ARG A C 1
ATOM 598 O O . ARG A 1 73 ? -9.335 -5.657 -10.361 1.00 96.44 73 ARG A O 1
ATOM 605 N N . GLU A 1 74 ? -9.054 -6.640 -12.362 1.00 97.31 74 GLU A N 1
ATOM 606 C CA . GLU A 1 74 ? -8.923 -8.000 -11.826 1.00 97.31 74 GLU A CA 1
ATOM 607 C C . GLU A 1 74 ? -7.583 -8.182 -11.111 1.00 97.31 74 GLU A C 1
ATOM 609 O O . GLU A 1 74 ? -7.553 -8.706 -9.999 1.00 97.31 74 GLU A O 1
ATOM 614 N N . GLY A 1 75 ? -6.489 -7.693 -11.701 1.00 97.38 75 GLY A N 1
ATOM 615 C CA . GLY A 1 75 ? -5.174 -7.647 -11.073 1.00 97.38 75 GLY A CA 1
ATOM 616 C C . GLY A 1 75 ? -5.193 -6.815 -9.795 1.00 97.38 75 GLY A C 1
ATOM 617 O O . GLY A 1 75 ? -4.738 -7.300 -8.760 1.00 97.38 75 GLY A O 1
ATOM 618 N N . PHE A 1 76 ? -5.809 -5.627 -9.843 1.00 98.12 76 PHE A N 1
ATOM 619 C CA . PHE A 1 76 ? -5.997 -4.767 -8.677 1.00 98.12 76 PHE A CA 1
ATOM 620 C C . PHE A 1 76 ? -6.741 -5.482 -7.547 1.00 98.12 76 PHE A C 1
ATOM 622 O O . PHE A 1 76 ? -6.264 -5.508 -6.416 1.00 98.12 76 PHE A O 1
ATOM 629 N N . ALA A 1 77 ? -7.885 -6.102 -7.841 1.00 98.06 77 ALA A N 1
ATOM 630 C CA . ALA A 1 77 ? -8.652 -6.837 -6.839 1.00 98.06 77 ALA A CA 1
ATOM 631 C C . ALA A 1 77 ? -7.882 -8.048 -6.286 1.00 98.06 77 ALA A C 1
ATOM 633 O O . ALA A 1 77 ? -7.962 -8.329 -5.091 1.00 98.06 77 ALA A O 1
ATOM 634 N N . ARG A 1 78 ? -7.114 -8.747 -7.133 1.00 98.12 78 ARG A N 1
ATOM 635 C CA . ARG A 1 78 ? -6.363 -9.948 -6.752 1.00 98.12 78 ARG A CA 1
ATOM 636 C C . ARG A 1 78 ? -5.287 -9.656 -5.710 1.00 98.12 78 ARG A C 1
ATOM 638 O O . ARG A 1 78 ? -5.353 -10.238 -4.633 1.00 98.12 78 ARG A O 1
ATOM 645 N N . PHE A 1 79 ? -4.338 -8.757 -5.990 1.00 98.06 79 PHE A N 1
ATOM 646 C CA . PHE A 1 79 ? -3.232 -8.527 -5.046 1.00 98.06 79 PHE A CA 1
ATOM 647 C C . PHE A 1 79 ? -3.718 -7.870 -3.744 1.00 98.06 79 PHE A C 1
ATOM 649 O O . PHE A 1 79 ? -3.189 -8.148 -2.671 1.00 98.06 79 PHE A O 1
ATOM 656 N N . ASN A 1 80 ? -4.764 -7.035 -3.813 1.00 98.31 80 ASN A N 1
ATOM 657 C CA . ASN A 1 80 ? -5.389 -6.470 -2.618 1.00 98.31 80 ASN A CA 1
ATOM 658 C C . ASN A 1 80 ? -6.056 -7.555 -1.767 1.00 98.31 80 ASN A C 1
ATOM 660 O O . ASN A 1 80 ? -5.841 -7.605 -0.557 1.00 98.31 80 ASN A O 1
ATOM 664 N N . GLY A 1 81 ? -6.815 -8.458 -2.395 1.00 97.94 81 GLY A N 1
ATOM 665 C CA . GLY A 1 81 ? -7.444 -9.581 -1.704 1.00 97.94 81 GLY A CA 1
ATOM 666 C C . GLY A 1 81 ? -6.425 -10.531 -1.071 1.00 97.94 81 GLY A C 1
ATOM 667 O O . GLY A 1 81 ? -6.615 -10.958 0.066 1.00 97.94 81 GLY A O 1
ATOM 668 N N . GLU A 1 82 ? -5.315 -10.807 -1.760 1.00 97.75 82 GLU A N 1
ATOM 669 C CA . GLU A 1 82 ? -4.188 -11.592 -1.231 1.00 97.75 82 GLU A CA 1
ATOM 670 C C . GLU A 1 82 ? -3.530 -10.921 -0.013 1.00 97.75 82 GLU A C 1
ATOM 672 O O . GLU A 1 82 ? -3.136 -11.609 0.927 1.00 97.75 82 GLU A O 1
ATOM 677 N N . ALA A 1 83 ? -3.494 -9.585 0.023 1.00 96.94 83 ALA A N 1
ATOM 678 C CA . ALA A 1 83 ? -3.058 -8.791 1.175 1.00 96.94 83 ALA A CA 1
ATOM 679 C C . ALA A 1 83 ? -4.142 -8.608 2.262 1.00 96.94 83 ALA A C 1
ATOM 681 O O . ALA A 1 83 ? -3.938 -7.888 3.242 1.00 96.94 83 ALA A O 1
ATOM 682 N N . GLY A 1 84 ? -5.316 -9.228 2.104 1.00 96.69 84 GLY A N 1
ATOM 683 C CA . GLY A 1 84 ? -6.425 -9.125 3.052 1.00 96.69 84 GLY A CA 1
ATOM 684 C C . GLY A 1 84 ? -7.094 -7.746 3.092 1.00 96.69 84 GLY A C 1
ATOM 685 O O . GLY A 1 84 ? -7.706 -7.404 4.110 1.00 96.69 84 GLY A O 1
ATOM 686 N N . ILE A 1 85 ? -6.954 -6.952 2.027 1.00 98.19 85 ILE A N 1
ATOM 687 C CA . ILE A 1 85 ? -7.650 -5.679 1.815 1.00 98.19 85 ILE A CA 1
ATOM 688 C C . ILE A 1 85 ? -9.011 -5.984 1.181 1.00 98.19 85 ILE A C 1
ATOM 690 O O . ILE A 1 85 ? -9.101 -6.627 0.135 1.00 98.19 85 ILE A O 1
ATOM 694 N N . THR A 1 86 ? -10.077 -5.522 1.826 1.00 97.50 86 THR A N 1
ATOM 695 C CA . THR A 1 86 ? -11.461 -5.629 1.353 1.00 97.50 86 THR A CA 1
ATOM 696 C C . THR A 1 86 ? -11.967 -4.263 0.902 1.00 97.50 86 THR A C 1
ATOM 698 O O . THR A 1 86 ? -11.351 -3.244 1.194 1.00 97.50 86 THR A O 1
ATOM 701 N N . GLU A 1 87 ? -13.124 -4.218 0.240 1.00 96.19 87 GLU A N 1
ATOM 702 C CA . GLU A 1 87 ? -13.772 -2.962 -0.184 1.00 96.19 87 GLU A CA 1
ATOM 703 C C . GLU A 1 87 ? -14.084 -2.006 0.988 1.00 96.19 87 GLU A C 1
ATOM 705 O O . GLU A 1 87 ? -14.237 -0.805 0.782 1.00 96.19 87 GLU A O 1
ATOM 710 N N . GLU A 1 88 ? -14.160 -2.529 2.217 1.00 97.06 88 GLU A N 1
ATOM 711 C CA . GLU A 1 88 ? -14.444 -1.769 3.442 1.00 97.06 88 GLU A CA 1
ATOM 712 C C . GLU A 1 88 ? -13.176 -1.410 4.239 1.00 97.06 88 GLU A C 1
ATOM 714 O O . GLU A 1 88 ? -13.253 -0.670 5.223 1.00 97.06 88 GLU A O 1
ATOM 719 N N . SER A 1 89 ? -12.005 -1.927 3.847 1.00 97.75 89 SER A N 1
ATOM 720 C CA . SER A 1 89 ? -10.745 -1.653 4.538 1.00 97.75 89 SER A CA 1
ATOM 721 C C . SER A 1 89 ? -10.395 -0.168 4.488 1.00 97.75 89 SER A C 1
ATOM 723 O O . SER A 1 89 ? -10.328 0.442 3.420 1.00 97.75 89 SER A O 1
ATOM 725 N N . THR A 1 90 ? -10.039 0.404 5.635 1.00 96.81 90 THR A N 1
ATOM 726 C CA . THR A 1 90 ? -9.325 1.681 5.680 1.00 96.81 90 THR A CA 1
ATOM 727 C C . THR A 1 90 ? -7.855 1.427 5.365 1.00 96.81 90 THR A C 1
ATOM 729 O O . THR A 1 90 ? -7.125 0.846 6.172 1.00 96.81 90 THR A O 1
ATOM 732 N N . VAL A 1 91 ? -7.415 1.863 4.184 1.00 97.75 91 VAL A N 1
ATOM 733 C CA . VAL A 1 91 ? -6.034 1.680 3.723 1.00 97.75 91 VAL A CA 1
ATOM 734 C C . VAL A 1 91 ? -5.243 2.968 3.918 1.00 97.75 91 VAL A C 1
ATOM 736 O O . VAL A 1 91 ? -5.588 4.012 3.366 1.00 97.75 91 VAL A O 1
ATOM 739 N N . VAL A 1 92 ? -4.163 2.892 4.694 1.00 97.81 92 VAL A N 1
ATOM 740 C CA . VAL A 1 92 ? -3.184 3.974 4.834 1.00 97.81 92 VAL A CA 1
ATOM 741 C C . VAL A 1 92 ? -1.974 3.629 3.983 1.00 97.81 92 VAL A C 1
ATOM 743 O O . VAL A 1 92 ? -1.335 2.603 4.195 1.00 97.81 92 VAL A O 1
ATOM 746 N N . ILE A 1 93 ? -1.674 4.492 3.016 1.00 98.00 93 ILE A N 1
ATOM 747 C CA . ILE A 1 93 ? -0.608 4.284 2.037 1.00 98.00 93 ILE A CA 1
ATOM 748 C C . ILE A 1 93 ? 0.542 5.239 2.350 1.00 98.00 93 ILE A C 1
ATOM 750 O O . ILE A 1 93 ? 0.320 6.437 2.540 1.00 98.00 93 ILE A O 1
ATOM 754 N N . TYR A 1 94 ? 1.767 4.724 2.355 1.00 96.50 94 TYR A N 1
ATOM 755 C CA . TYR A 1 94 ? 2.978 5.535 2.401 1.00 96.50 94 TYR A CA 1
ATOM 756 C C . TYR A 1 94 ? 4.022 5.014 1.411 1.00 96.50 94 TYR A C 1
ATOM 758 O O . TYR A 1 94 ? 3.969 3.872 0.965 1.00 96.50 94 TYR A O 1
ATOM 766 N N . GLY A 1 95 ? 4.974 5.868 1.056 1.00 93.00 95 GLY A N 1
ATOM 767 C CA . GLY A 1 95 ? 6.172 5.478 0.320 1.00 93.00 95 GLY A CA 1
ATOM 768 C C . GLY A 1 95 ? 7.388 6.205 0.877 1.00 93.00 95 GLY A C 1
ATOM 769 O O . GLY A 1 95 ? 7.288 7.360 1.303 1.00 93.00 95 GLY A O 1
ATOM 770 N N . ASN A 1 96 ? 8.532 5.532 0.877 1.00 85.31 96 ASN A N 1
ATOM 771 C CA . ASN A 1 96 ? 9.833 6.126 1.180 1.00 85.31 96 ASN A CA 1
ATOM 772 C C . ASN A 1 96 ? 10.583 6.447 -0.134 1.00 85.31 96 ASN A C 1
ATOM 774 O O . ASN A 1 96 ? 10.049 6.242 -1.223 1.00 85.31 96 ASN A O 1
ATOM 778 N N . GLY A 1 97 ? 11.766 7.056 -0.048 1.00 80.94 97 GLY A N 1
ATOM 779 C CA . GLY A 1 97 ? 12.505 7.550 -1.218 1.00 80.94 97 GLY A CA 1
ATOM 780 C C . GLY A 1 97 ? 12.892 9.016 -1.129 1.00 80.94 97 GLY A C 1
ATOM 781 O O . GLY A 1 97 ? 12.343 9.772 -0.326 1.00 80.94 97 GLY A O 1
ATOM 782 N N . MET A 1 98 ? 13.799 9.415 -2.027 1.00 78.88 98 MET A N 1
ATOM 783 C CA . MET A 1 98 ? 14.249 10.803 -2.204 1.00 78.88 98 MET A CA 1
ATOM 784 C C . MET A 1 98 ? 13.068 11.766 -2.404 1.00 78.88 98 MET A C 1
ATOM 786 O O . MET A 1 98 ? 13.095 12.905 -1.942 1.00 78.88 98 MET A O 1
ATOM 790 N N . VAL A 1 99 ? 12.010 11.303 -3.080 1.00 84.19 99 VAL A N 1
ATOM 791 C CA . VAL A 1 99 ? 10.723 12.002 -3.179 1.00 84.19 99 VAL A CA 1
ATOM 792 C C . VAL A 1 99 ? 9.690 11.216 -2.366 1.00 84.19 99 VAL A C 1
ATOM 794 O O . VAL A 1 99 ? 9.143 10.228 -2.867 1.00 84.19 99 VAL A O 1
ATOM 797 N N . PRO A 1 100 ? 9.407 11.627 -1.115 1.00 84.75 100 PRO A N 1
ATOM 798 C CA . PRO A 1 100 ? 8.474 10.916 -0.253 1.00 84.75 100 PRO A CA 1
ATOM 799 C C . PRO A 1 100 ? 7.091 10.789 -0.891 1.00 84.75 100 PRO A C 1
ATOM 801 O O . PRO A 1 100 ? 6.587 11.733 -1.501 1.00 84.75 100 PRO A O 1
ATOM 804 N N . ASN A 1 101 ? 6.456 9.632 -0.703 1.00 91.12 101 ASN A N 1
ATOM 805 C CA . ASN A 1 101 ? 5.115 9.325 -1.206 1.00 91.12 101 ASN A CA 1
ATOM 806 C C . ASN A 1 101 ? 4.923 9.453 -2.729 1.00 91.12 101 ASN A C 1
ATOM 808 O O . ASN A 1 101 ? 3.776 9.539 -3.166 1.00 91.12 101 ASN A O 1
ATOM 812 N N . TRP A 1 102 ? 5.978 9.422 -3.554 1.00 92.31 102 TRP A N 1
ATOM 813 C CA . TRP A 1 102 ? 5.806 9.442 -5.014 1.00 92.31 102 TRP A CA 1
ATOM 814 C C . TRP A 1 102 ? 4.938 8.262 -5.481 1.00 92.31 102 TRP A C 1
ATOM 816 O O . TRP A 1 102 ? 3.848 8.465 -6.024 1.00 92.31 102 TRP A O 1
ATOM 826 N N . TYR A 1 103 ? 5.359 7.030 -5.194 1.00 94.00 103 TYR A N 1
ATOM 827 C CA . TYR A 1 103 ? 4.575 5.842 -5.541 1.00 94.00 103 TYR A CA 1
ATOM 828 C C . TYR A 1 103 ? 3.355 5.651 -4.634 1.00 94.00 103 TYR A C 1
ATOM 830 O O . TYR A 1 103 ? 2.321 5.173 -5.096 1.00 94.00 103 TYR A O 1
ATOM 838 N N . GLY A 1 104 ? 3.413 6.123 -3.384 1.00 95.62 104 GLY A N 1
ATOM 839 C CA . GLY A 1 104 ? 2.251 6.143 -2.492 1.00 95.62 104 GLY A CA 1
ATOM 840 C C . GLY A 1 104 ? 1.082 6.965 -3.053 1.00 95.62 104 GLY A C 1
ATOM 841 O O . GLY A 1 104 ? -0.064 6.521 -3.025 1.00 95.62 104 GLY A O 1
ATOM 842 N N . ALA A 1 105 ? 1.355 8.132 -3.644 1.00 95.25 105 ALA A N 1
ATOM 843 C CA . ALA A 1 105 ? 0.337 8.957 -4.293 1.00 95.25 105 ALA A CA 1
ATOM 844 C C . ALA A 1 105 ? -0.215 8.306 -5.574 1.00 95.25 105 ALA A C 1
ATOM 846 O O . ALA A 1 105 ? -1.416 8.397 -5.841 1.00 95.25 105 ALA A O 1
ATOM 847 N N . TYR A 1 106 ? 0.638 7.624 -6.347 1.00 96.19 106 TYR A N 1
ATOM 848 C CA . TYR A 1 106 ? 0.221 6.852 -7.523 1.00 96.19 106 TYR A CA 1
ATOM 849 C C . TYR A 1 106 ? -0.711 5.688 -7.144 1.00 96.19 106 TYR A C 1
ATOM 851 O O . TYR A 1 106 ? -1.777 5.514 -7.746 1.00 96.19 106 TYR A O 1
ATOM 859 N N . ALA A 1 107 ? -0.368 4.945 -6.090 1.00 97.69 107 ALA A N 1
ATOM 860 C CA . ALA A 1 107 ? -1.223 3.905 -5.536 1.00 97.69 107 ALA A CA 1
ATOM 861 C C . ALA A 1 107 ? -2.548 4.483 -5.028 1.00 97.69 107 ALA A C 1
ATOM 863 O O . ALA A 1 107 ? -3.604 4.016 -5.446 1.00 97.69 107 ALA A O 1
ATOM 864 N N . TYR A 1 108 ? -2.520 5.553 -4.224 1.00 97.25 108 TYR A N 1
ATOM 865 C CA . TYR A 1 108 ? -3.735 6.233 -3.759 1.00 97.25 108 TYR A CA 1
ATOM 866 C C . TYR A 1 108 ? -4.663 6.613 -4.921 1.00 97.25 108 TYR A C 1
ATOM 868 O O . TYR A 1 108 ? -5.858 6.319 -4.886 1.00 97.25 108 TYR A O 1
ATOM 876 N N . TRP A 1 109 ? -4.119 7.210 -5.987 1.00 97.19 109 TRP A N 1
ATOM 877 C CA . TRP A 1 109 ? -4.903 7.534 -7.176 1.00 97.19 109 TRP A CA 1
ATOM 878 C C . TRP A 1 109 ? -5.529 6.284 -7.812 1.00 97.19 109 TRP A C 1
ATOM 880 O O . TRP A 1 109 ? -6.700 6.327 -8.184 1.00 97.19 109 TRP A O 1
ATOM 890 N N . THR A 1 110 ? -4.802 5.166 -7.877 1.00 97.94 110 THR A N 1
ATOM 891 C CA . THR A 1 110 ? -5.305 3.899 -8.436 1.00 97.94 110 THR A CA 1
ATOM 892 C C . THR A 1 110 ? -6.457 3.324 -7.602 1.00 97.94 110 THR A C 1
ATOM 894 O O . THR A 1 110 ? -7.475 2.913 -8.159 1.00 97.94 110 THR A O 1
ATOM 897 N N . TYR A 1 111 ? -6.361 3.383 -6.270 1.00 97.94 111 TYR A N 1
ATOM 898 C CA . TYR A 1 111 ? -7.457 3.014 -5.364 1.00 97.94 111 TYR A CA 1
ATOM 899 C C . TYR A 1 111 ? -8.704 3.871 -5.607 1.00 97.94 111 TYR A C 1
ATOM 901 O O . TYR A 1 111 ? -9.803 3.339 -5.784 1.00 97.94 111 TYR A O 1
ATOM 909 N N . LYS A 1 112 ? -8.542 5.200 -5.699 1.00 96.69 112 LYS A N 1
ATOM 910 C CA . LYS A 1 112 ? -9.657 6.108 -6.018 1.00 96.69 112 LYS A CA 1
ATOM 911 C C . LYS A 1 112 ? -10.230 5.843 -7.412 1.00 96.69 112 LYS A C 1
ATOM 913 O O . LYS A 1 112 ? -11.446 5.885 -7.575 1.00 96.69 112 LYS A O 1
ATOM 918 N N . TYR A 1 113 ? -9.382 5.558 -8.401 1.00 97.44 113 TYR A N 1
ATOM 919 C CA . TYR A 1 113 ? -9.794 5.238 -9.769 1.00 97.44 113 TYR A CA 1
ATOM 920 C C . TYR A 1 113 ? -10.680 3.987 -9.815 1.00 97.44 113 TYR A C 1
ATOM 922 O O . TYR A 1 113 ? -11.681 3.962 -10.535 1.00 97.44 113 TYR A O 1
ATOM 930 N N . TYR A 1 114 ? -10.357 2.971 -9.009 1.00 97.69 114 TYR A N 1
ATOM 931 C CA . TYR A 1 114 ? -11.138 1.739 -8.934 1.00 97.69 114 TYR A CA 1
ATOM 932 C C . TYR A 1 114 ? -12.356 1.787 -8.009 1.00 97.69 114 TYR A C 1
ATOM 934 O O . TYR A 1 114 ? -13.197 0.889 -8.118 1.00 97.69 114 TYR A O 1
ATOM 942 N N . GLY A 1 115 ? -12.517 2.860 -7.229 1.00 95.88 115 GLY A N 1
ATOM 943 C CA . GLY A 1 115 ? -13.711 3.134 -6.426 1.00 95.88 115 GLY A CA 1
ATOM 944 C C . GLY A 1 115 ? -13.570 2.837 -4.932 1.00 95.88 115 GLY A C 1
ATOM 945 O O . GLY A 1 115 ? -14.586 2.715 -4.260 1.00 95.88 115 GLY A O 1
ATOM 946 N N . HIS A 1 116 ? -12.345 2.723 -4.412 1.00 95.56 116 HIS A N 1
ATOM 947 C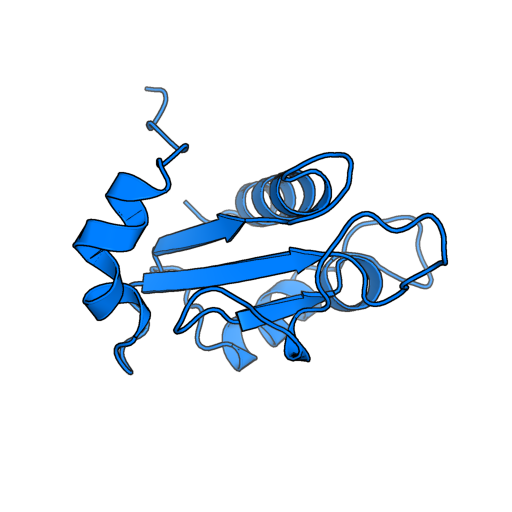 CA . HIS A 1 116 ? -12.087 2.540 -2.979 1.00 95.56 116 HIS A CA 1
ATOM 948 C C . HIS A 1 116 ? -12.177 3.885 -2.236 1.00 95.56 116 HIS A C 1
ATOM 950 O O . HIS A 1 116 ? -11.573 4.876 -2.671 1.00 95.56 116 HIS A O 1
ATOM 956 N N . ASP A 1 117 ? -12.947 3.955 -1.144 1.00 87.19 117 ASP A N 1
ATOM 957 C CA . ASP A 1 117 ? -13.472 5.216 -0.576 1.00 87.19 117 ASP A CA 1
ATOM 958 C C . ASP A 1 117 ? -13.082 5.592 0.855 1.00 87.19 117 ASP A C 1
ATOM 960 O O . ASP A 1 117 ? -12.801 4.703 1.676 1.00 87.19 117 ASP A O 1
#

Secondary structure (DSSP, 8-state):
--------HHHHHTTHHHHTSSSTTEEEEEEE-S---TT--S--GGG---TTEEEEEHHHHHEETTTTEEPPHHHHHHHHHHTT--TT-EEEEE--SSSTTHHHHHHHHHHHHHT--

Foldseek 3Di:
DDDPLDDDPVRCVVCVVVLQDPAQQEAEEEEEAQDDDPQKPFDHVVRDDRPNYDYDYCPQQFPDPVDRHTDDPVSNCVVCVVSSHDLNHDYHYWYDTPDTCPSSVVVVVVCVVSPRD

Radius of gyration: 14.15 Å; chains: 1; bounding box: 41×29×40 Å

Sequence (117 aa):
MSKDVLVTADWLTSRLEEFRRDDPAYRLVEVNNTEVTDESEHTPYEAGHAPGATFFDWTENFTDDMRRNIVDREGFARFNGEAGITEESTVVIYGNGMVPNWYGAYAYWTYKYYGHD

pLDDT: mean 92.16, std 9.16, range [43.72, 98.31]